Protein AF-A0A3B8Z2N2-F1 (afdb_monomer)

Structure (mmCIF, N/CA/C/O backbone):
data_AF-A0A3B8Z2N2-F1
#
_entry.id   AF-A0A3B8Z2N2-F1
#
loop_
_atom_site.group_PDB
_atom_site.id
_atom_site.type_symbol
_atom_site.label_atom_id
_atom_site.label_alt_id
_atom_site.label_comp_id
_atom_site.label_asym_id
_atom_site.label_entity_id
_atom_site.label_seq_id
_atom_site.pdbx_PDB_ins_code
_atom_site.Cartn_x
_atom_site.Cartn_y
_atom_site.Cartn_z
_atom_site.occupancy
_atom_site.B_iso_or_equiv
_atom_site.auth_seq_id
_atom_site.auth_comp_id
_atom_site.auth_asym_id
_atom_site.auth_atom_id
_atom_site.pdbx_PDB_model_num
ATOM 1 N N . THR A 1 1 ? 10.772 5.087 9.149 1.00 81.88 1 THR A N 1
ATOM 2 C CA . THR A 1 1 ? 10.624 3.697 9.668 1.00 81.88 1 THR A CA 1
ATOM 3 C C . THR A 1 1 ? 9.325 3.070 9.164 1.00 81.88 1 THR A C 1
ATOM 5 O O . THR A 1 1 ? 8.624 3.716 8.403 1.00 81.88 1 THR A O 1
ATOM 8 N N . ILE A 1 2 ? 8.978 1.823 9.531 1.00 88.50 2 ILE A N 1
ATOM 9 C CA . ILE A 1 2 ? 7.782 1.105 9.017 1.00 88.50 2 ILE A CA 1
ATOM 10 C C . ILE A 1 2 ? 6.471 1.921 9.092 1.00 88.50 2 ILE A C 1
ATOM 12 O O . ILE A 1 2 ? 5.615 1.781 8.226 1.00 88.50 2 ILE A O 1
ATOM 16 N N . MET A 1 3 ? 6.354 2.826 10.071 1.00 90.25 3 MET A N 1
ATOM 17 C CA . MET A 1 3 ? 5.232 3.763 10.2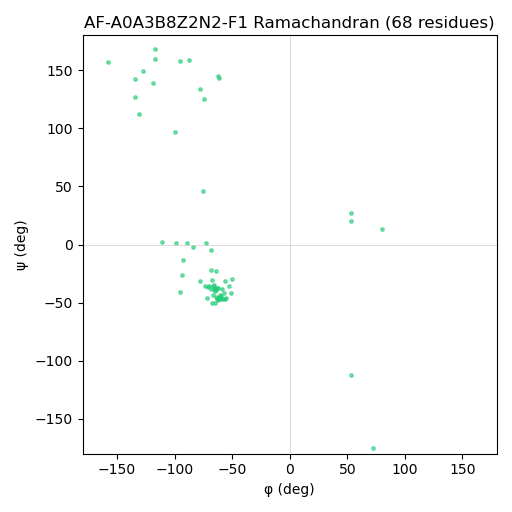15 1.00 90.25 3 MET A CA 1
ATOM 18 C C . MET A 1 3 ? 5.111 4.770 9.068 1.00 90.25 3 MET A C 1
ATOM 20 O O . MET A 1 3 ? 4.002 5.043 8.625 1.00 90.25 3 MET A O 1
ATOM 24 N N . GLU A 1 4 ? 6.231 5.289 8.561 1.00 91.62 4 GLU A N 1
ATOM 25 C CA . GLU A 1 4 ? 6.249 6.207 7.409 1.00 91.62 4 GLU A CA 1
ATOM 26 C C . GLU A 1 4 ? 5.789 5.484 6.140 1.00 91.62 4 GLU A C 1
ATOM 28 O O . GLU A 1 4 ? 5.080 6.046 5.317 1.00 91.62 4 GLU A O 1
ATOM 33 N N . LEU A 1 5 ? 6.143 4.203 6.000 1.00 93.69 5 LEU A N 1
ATOM 34 C CA . LEU A 1 5 ? 5.696 3.377 4.878 1.00 93.69 5 LEU A CA 1
ATOM 35 C C . LEU A 1 5 ? 4.201 3.054 4.978 1.00 93.69 5 LEU A C 1
ATOM 37 O O . LEU A 1 5 ? 3.519 2.993 3.956 1.00 93.69 5 LEU A O 1
ATOM 41 N N . ALA A 1 6 ? 3.681 2.862 6.193 1.00 93.56 6 ALA A N 1
ATOM 42 C CA . ALA A 1 6 ? 2.249 2.701 6.415 1.00 93.56 6 ALA A CA 1
ATOM 43 C C . ALA A 1 6 ? 1.486 3.995 6.091 1.00 93.56 6 ALA A C 1
ATOM 45 O O . ALA A 1 6 ? 0.476 3.947 5.400 1.00 93.56 6 ALA A O 1
ATOM 46 N N . GLU A 1 7 ? 2.007 5.148 6.513 1.00 94.19 7 GLU A N 1
ATOM 47 C CA . GLU A 1 7 ? 1.462 6.463 6.162 1.00 94.19 7 GLU A CA 1
ATOM 48 C C . GLU A 1 7 ? 1.451 6.712 4.654 1.00 94.19 7 GLU A C 1
ATOM 50 O O . GLU A 1 7 ? 0.422 7.088 4.102 1.00 94.19 7 GLU A O 1
ATOM 55 N N . LEU A 1 8 ? 2.561 6.421 3.977 1.00 94.12 8 LEU A N 1
ATOM 56 C CA . LEU A 1 8 ? 2.648 6.508 2.524 1.00 94.12 8 LEU A CA 1
ATOM 57 C C . LEU A 1 8 ? 1.615 5.607 1.8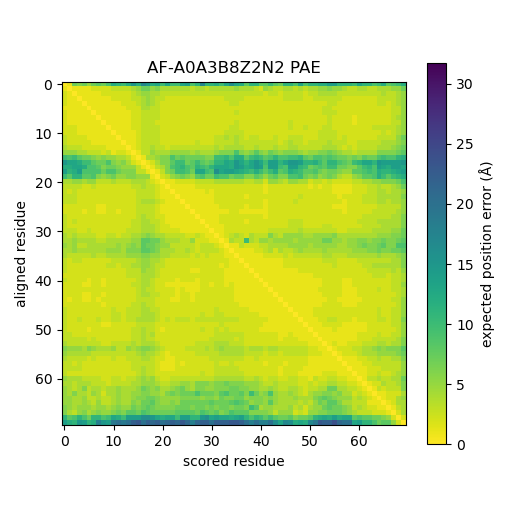36 1.00 94.12 8 LEU A C 1
ATOM 59 O O . LEU A 1 8 ? 1.047 5.975 0.816 1.00 94.12 8 LEU A O 1
ATOM 63 N N . THR A 1 9 ? 1.368 4.417 2.388 1.00 94.00 9 THR A N 1
ATOM 64 C CA . THR A 1 9 ? 0.382 3.476 1.839 1.00 94.00 9 THR A CA 1
ATOM 65 C C . THR A 1 9 ? -1.038 4.037 1.912 1.00 94.00 9 THR A C 1
ATOM 67 O O . THR A 1 9 ? -1.805 3.854 0.970 1.00 94.00 9 THR A O 1
ATOM 70 N N . GLU A 1 10 ? -1.389 4.717 3.008 1.00 92.94 10 GLU A N 1
ATOM 71 C CA . GLU A 1 10 ? -2.684 5.396 3.150 1.00 92.94 10 GLU A CA 1
ATOM 72 C C . GLU A 1 10 ? -2.818 6.535 2.142 1.00 92.94 10 GLU A C 1
ATOM 74 O O . GLU A 1 10 ? -3.779 6.546 1.380 1.00 92.94 10 GLU A O 1
ATOM 79 N N . GLN A 1 11 ? -1.818 7.420 2.067 1.00 92.50 11 GLN A N 1
ATOM 80 C CA . GLN A 1 11 ? -1.804 8.537 1.112 1.00 92.50 11 GLN A CA 1
ATOM 81 C C . GLN A 1 11 ? -1.980 8.042 -0.323 1.00 92.50 11 GLN A C 1
ATOM 83 O O . GLN A 1 11 ? -2.813 8.533 -1.075 1.00 92.50 11 GLN A O 1
ATOM 88 N N . LEU A 1 12 ? -1.249 6.989 -0.682 1.00 92.06 12 LEU A N 1
ATOM 89 C CA . LEU A 1 12 ? -1.307 6.430 -2.020 1.00 92.06 12 LEU A CA 1
ATOM 90 C C . LEU A 1 12 ? -2.669 5.782 -2.313 1.00 92.06 12 LEU A C 1
ATOM 92 O O . LEU A 1 12 ? -3.113 5.788 -3.457 1.00 92.06 12 LEU A O 1
ATOM 96 N N . ALA A 1 13 ? -3.361 5.245 -1.308 1.00 90.56 13 ALA A N 1
ATOM 97 C CA . ALA A 1 13 ? -4.729 4.763 -1.471 1.00 90.56 13 ALA A CA 1
ATOM 98 C C . ALA A 1 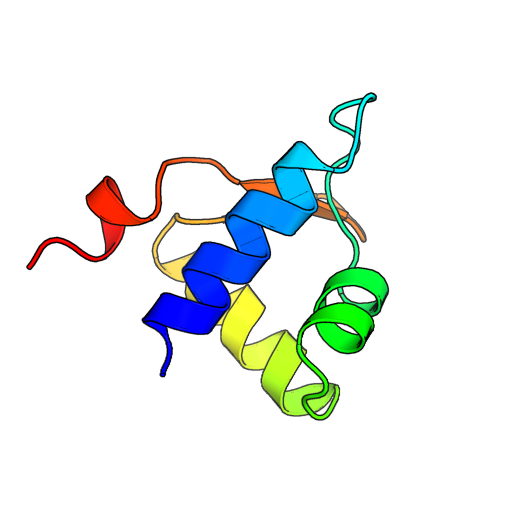13 ? -5.751 5.910 -1.597 1.00 90.56 13 ALA A C 1
ATOM 100 O O . ALA A 1 13 ? -6.700 5.776 -2.369 1.00 90.56 13 ALA A O 1
ATOM 101 N N . GLU A 1 14 ? -5.552 7.023 -0.886 1.00 89.12 14 GLU A N 1
ATOM 102 C CA . GLU A 1 14 ? -6.404 8.222 -0.938 1.00 89.12 14 GLU A CA 1
ATOM 103 C C . GLU A 1 14 ? -6.266 8.992 -2.260 1.00 89.12 14 GLU A C 1
ATOM 105 O O . GLU A 1 14 ? -7.264 9.460 -2.807 1.00 89.12 14 GLU A O 1
ATOM 110 N N . ASP A 1 15 ? -5.057 9.044 -2.825 1.00 85.62 15 ASP A N 1
ATOM 111 C CA . ASP A 1 15 ? -4.756 9.714 -4.098 1.00 85.62 15 ASP A CA 1
ATOM 112 C C . ASP A 1 15 ? -5.386 9.021 -5.325 1.00 85.62 15 ASP A C 1
ATOM 114 O O . ASP A 1 15 ? -5.304 9.530 -6.446 1.00 85.62 15 ASP A O 1
ATOM 118 N N . ASN A 1 16 ? -6.032 7.862 -5.145 1.00 79.88 16 ASN A N 1
ATOM 119 C CA . ASN A 1 16 ? -6.726 7.133 -6.206 1.00 79.88 16 ASN A CA 1
ATOM 120 C C . ASN A 1 16 ? -8.249 7.392 -6.156 1.00 79.88 16 ASN A C 1
ATOM 122 O O . ASN A 1 16 ? -8.970 6.686 -5.444 1.00 79.88 16 ASN A O 1
ATOM 126 N N . PRO A 1 17 ? -8.789 8.334 -6.961 1.00 69.00 17 PRO A N 1
ATOM 127 C CA . PRO A 1 17 ? -10.195 8.752 -6.889 1.00 69.00 17 PRO A CA 1
ATOM 128 C C . PRO A 1 17 ? -11.199 7.641 -7.230 1.00 69.00 17 PRO A C 1
ATOM 130 O O . PRO A 1 17 ? -12.345 7.694 -6.792 1.00 69.00 17 PRO A O 1
ATOM 133 N N . ASN A 1 18 ? -10.775 6.617 -7.976 1.00 77.38 18 ASN A N 1
ATOM 134 C CA . ASN A 1 18 ? -11.626 5.490 -8.364 1.00 77.38 18 ASN A CA 1
ATOM 135 C C . ASN A 1 18 ? -11.606 4.328 -7.355 1.00 77.38 18 ASN A C 1
ATOM 137 O O . ASN A 1 18 ? -12.231 3.302 -7.606 1.00 77.38 18 ASN A O 1
ATOM 141 N N . GLN A 1 19 ? -10.866 4.449 -6.244 1.00 74.38 19 GLN A N 1
ATOM 142 C CA . GLN A 1 19 ? -10.665 3.366 -5.271 1.00 74.38 19 GLN A CA 1
ATOM 143 C C . GLN A 1 19 ? -10.149 2.057 -5.898 1.00 74.38 19 GLN A C 1
ATOM 145 O O . GLN A 1 19 ? -10.377 0.980 -5.357 1.00 74.38 19 GLN A O 1
ATOM 150 N N . GLU A 1 20 ? -9.427 2.125 -7.021 1.00 83.19 20 GLU A N 1
ATOM 151 C CA . GLU A 1 20 ? -8.934 0.952 -7.769 1.00 83.19 20 GLU A CA 1
ATOM 152 C C . GLU A 1 20 ? -7.772 0.219 -7.069 1.00 83.19 20 GLU A C 1
ATOM 154 O O . GLU A 1 20 ? -7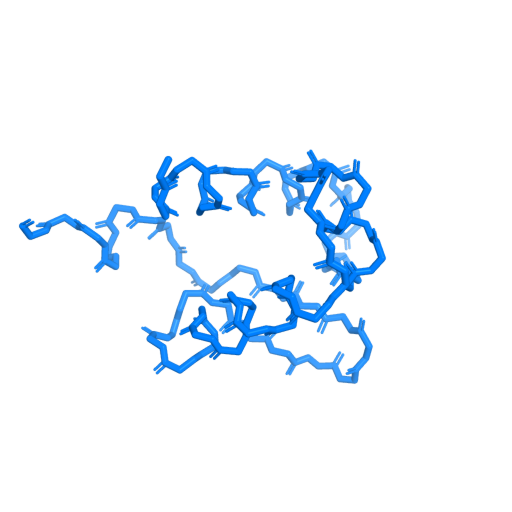.284 -0.801 -7.555 1.00 83.19 20 GLU A O 1
ATOM 159 N N . GLY A 1 21 ? -7.366 0.690 -5.888 1.00 89.50 21 GLY A N 1
ATOM 160 C CA . GLY A 1 21 ? -6.200 0.191 -5.176 1.00 89.50 21 GLY A CA 1
ATOM 161 C C . GLY A 1 21 ? -4.906 0.626 -5.859 1.00 89.50 21 GLY A C 1
ATOM 162 O O . GLY A 1 21 ? -4.902 1.392 -6.819 1.00 89.50 21 GLY A O 1
ATOM 163 N N . PHE A 1 22 ? -3.781 0.143 -5.345 1.00 94.25 22 PHE A N 1
ATOM 164 C CA . PHE A 1 22 ? -2.470 0.529 -5.846 1.00 94.25 22 PHE A CA 1
ATOM 165 C C . PHE A 1 22 ? -1.587 -0.654 -6.205 1.00 94.25 22 PHE A C 1
ATOM 167 O O . PHE A 1 22 ? -1.647 -1.726 -5.604 1.00 94.25 22 PHE A O 1
ATOM 174 N N . SER A 1 23 ? -0.721 -0.448 -7.188 1.00 94.50 23 SER A N 1
ATOM 175 C CA . SER A 1 23 ? 0.261 -1.436 -7.615 1.00 94.50 23 SER A CA 1
ATOM 176 C C . SER A 1 23 ? 1.556 -1.350 -6.806 1.00 94.50 23 SER A C 1
ATOM 178 O O . SER A 1 23 ? 1.933 -0.309 -6.267 1.00 94.50 23 SER A O 1
ATOM 180 N N . VAL A 1 24 ? 2.318 -2.447 -6.810 1.00 94.06 24 VAL A N 1
ATOM 181 C CA . VAL A 1 24 ? 3.689 -2.476 -6.266 1.00 94.06 24 VAL A CA 1
ATOM 182 C C . VAL A 1 24 ? 4.581 -1.417 -6.931 1.00 94.06 24 VAL A C 1
ATOM 184 O O . VAL A 1 24 ? 5.490 -0.894 -6.294 1.00 94.06 24 VAL A O 1
ATOM 187 N N . ILE A 1 25 ? 4.325 -1.096 -8.204 1.00 93.75 25 ILE A N 1
ATOM 188 C CA . ILE A 1 25 ? 5.075 -0.086 -8.962 1.00 93.75 25 ILE A CA 1
ATOM 189 C C . ILE A 1 25 ? 4.813 1.306 -8.386 1.00 93.75 25 ILE A C 1
ATOM 191 O O . ILE A 1 25 ? 5.770 1.994 -8.049 1.00 93.75 25 ILE A O 1
ATOM 195 N N . GLN A 1 26 ? 3.544 1.678 -8.195 1.00 94.00 26 GLN A N 1
ATOM 196 C CA . GLN A 1 26 ? 3.183 2.965 -7.591 1.00 94.00 26 GLN A CA 1
ATOM 197 C C . GLN A 1 26 ? 3.766 3.098 -6.181 1.00 94.00 26 GLN A C 1
ATOM 199 O O . GLN A 1 26 ? 4.374 4.114 -5.861 1.00 94.00 26 GLN A O 1
ATOM 204 N N . PHE A 1 27 ? 3.665 2.044 -5.363 1.00 94.94 27 PHE A N 1
ATOM 205 C CA . PHE A 1 27 ? 4.252 2.053 -4.024 1.00 94.94 27 PHE A CA 1
ATOM 206 C C . PHE A 1 27 ? 5.771 2.245 -4.053 1.00 94.94 27 PHE A C 1
ATOM 208 O O . PHE A 1 27 ? 6.305 3.049 -3.294 1.00 94.94 27 PHE A O 1
ATOM 215 N N 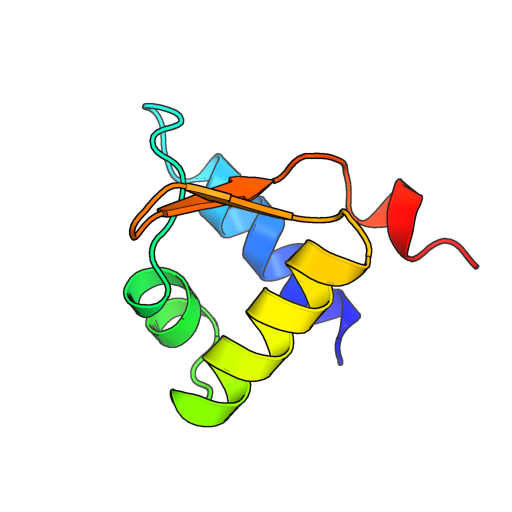. ARG A 1 28 ? 6.485 1.540 -4.938 1.00 94.75 28 ARG A N 1
ATOM 216 C CA . ARG A 1 28 ? 7.933 1.709 -5.133 1.00 94.75 28 ARG A CA 1
ATOM 217 C C . ARG A 1 28 ? 8.282 3.141 -5.524 1.00 94.75 28 ARG A C 1
ATOM 219 O O . ARG A 1 28 ? 9.212 3.709 -4.963 1.00 94.75 28 ARG A O 1
ATOM 226 N N . ASP A 1 29 ? 7.554 3.700 -6.483 1.00 94.12 29 ASP A N 1
ATOM 227 C CA . ASP A 1 29 ? 7.845 5.030 -7.016 1.00 94.12 29 ASP A CA 1
ATOM 228 C C . ASP A 1 29 ? 7.640 6.115 -5.958 1.00 94.12 29 ASP A C 1
ATOM 230 O O . ASP A 1 29 ? 8.440 7.042 -5.889 1.00 94.12 29 ASP A O 1
ATOM 234 N N . ALA A 1 30 ? 6.650 5.943 -5.079 1.00 93.25 30 ALA A N 1
ATOM 235 C CA . ALA A 1 30 ? 6.392 6.851 -3.966 1.00 93.25 30 ALA A CA 1
ATOM 236 C C . ALA A 1 30 ? 7.346 6.652 -2.771 1.00 93.25 30 ALA A C 1
ATOM 238 O O . ALA A 1 30 ? 7.658 7.598 -2.056 1.00 93.25 30 ALA A O 1
ATOM 239 N N . SER A 1 31 ? 7.813 5.421 -2.532 1.00 92.44 31 SER A N 1
ATOM 240 C CA . SER A 1 31 ? 8.663 5.086 -1.376 1.00 92.44 31 SER A CA 1
ATOM 241 C C . SER A 1 31 ? 10.164 5.175 -1.662 1.00 92.44 31 SER A C 1
ATOM 243 O O . SER A 1 31 ? 10.965 5.132 -0.729 1.00 92.44 31 SER A O 1
ATOM 245 N N . HIS A 1 32 ? 10.558 5.265 -2.937 1.00 90.75 32 HIS A N 1
ATOM 246 C CA . HIS A 1 32 ? 11.947 5.304 -3.415 1.00 90.75 32 HIS A CA 1
ATOM 247 C C . HIS A 1 32 ? 12.843 4.153 -2.917 1.00 90.75 32 HIS A C 1
ATOM 249 O O . HIS A 1 32 ? 14.072 4.241 -2.961 1.00 90.75 32 HIS A O 1
ATOM 255 N N . ILE A 1 33 ? 12.247 3.045 -2.474 1.00 90.69 33 ILE A N 1
ATOM 256 C CA . ILE A 1 33 ? 12.962 1.843 -2.034 1.00 90.69 33 ILE A CA 1
ATOM 257 C C . ILE A 1 33 ? 13.088 0.815 -3.163 1.00 90.69 33 ILE A C 1
ATOM 259 O O . ILE A 1 33 ? 12.331 0.792 -4.135 1.00 90.69 33 ILE A O 1
ATOM 263 N N . GLY A 1 34 ? 14.081 -0.066 -3.033 1.00 91.44 34 GLY A N 1
ATOM 264 C CA . GLY A 1 34 ? 14.309 -1.143 -3.991 1.00 91.44 34 GLY A CA 1
ATOM 265 C C . GLY A 1 34 ? 13.119 -2.104 -4.072 1.00 91.44 34 GLY A C 1
ATOM 266 O O . GLY A 1 34 ? 12.509 -2.447 -3.061 1.00 91.44 34 GLY A O 1
ATOM 267 N N . ARG A 1 35 ? 12.828 -2.600 -5.282 1.00 88.56 35 ARG A N 1
ATOM 268 C CA . ARG A 1 35 ? 11.661 -3.454 -5.576 1.00 88.56 35 ARG A CA 1
ATOM 269 C C . ARG A 1 35 ? 11.510 -4.651 -4.629 1.00 88.56 35 ARG A C 1
ATOM 271 O O . ARG A 1 35 ? 10.390 -4.955 -4.237 1.00 88.56 35 ARG A O 1
ATOM 278 N N . ASN A 1 36 ? 12.606 -5.324 -4.279 1.00 93.44 36 ASN A N 1
ATOM 279 C CA . ASN A 1 36 ? 12.555 -6.493 -3.394 1.00 93.44 36 ASN A CA 1
ATOM 280 C C . ASN A 1 36 ? 12.052 -6.104 -2.001 1.00 93.44 36 ASN A C 1
ATOM 282 O O . ASN A 1 36 ? 11.137 -6.733 -1.482 1.00 93.44 36 ASN A O 1
ATOM 286 N N . LEU A 1 37 ? 12.572 -4.999 -1.458 1.00 93.44 37 LEU A N 1
ATOM 287 C CA . LEU A 1 37 ? 12.146 -4.479 -0.165 1.00 93.44 37 LEU A CA 1
ATOM 288 C C . LEU A 1 37 ? 10.683 -4.009 -0.202 1.00 93.44 37 LEU A C 1
ATOM 290 O O . LEU A 1 37 ? 9.943 -4.268 0.741 1.00 93.44 37 LEU A O 1
ATOM 294 N N . CYS A 1 38 ? 10.228 -3.390 -1.303 1.00 94.31 38 CYS A N 1
ATOM 295 C CA . CYS A 1 38 ? 8.810 -3.044 -1.467 1.00 94.31 38 CYS A CA 1
ATOM 296 C C . CYS A 1 38 ? 7.911 -4.270 -1.337 1.00 94.31 38 CYS A C 1
ATOM 298 O O . CYS A 1 38 ? 6.889 -4.212 -0.661 1.00 94.31 38 CYS A O 1
ATOM 300 N N . ILE A 1 39 ? 8.270 -5.363 -2.015 1.00 94.44 39 ILE A N 1
ATOM 301 C CA . ILE A 1 39 ? 7.471 -6.589 -2.010 1.00 94.44 39 ILE A CA 1
ATOM 302 C C . ILE A 1 39 ? 7.387 -7.141 -0.587 1.00 94.44 39 ILE A C 1
ATOM 304 O O . ILE A 1 39 ? 6.280 -7.384 -0.117 1.00 94.44 39 ILE A O 1
ATOM 308 N N . GLU A 1 40 ? 8.512 -7.239 0.121 1.00 95.75 40 GLU A N 1
ATOM 309 C CA . GLU A 1 40 ? 8.543 -7.735 1.502 1.00 95.75 40 GLU A CA 1
ATOM 310 C C . GLU A 1 40 ? 7.705 -6.876 2.460 1.00 95.75 40 GLU A C 1
ATOM 312 O O . GLU A 1 40 ? 6.939 -7.409 3.265 1.00 95.75 40 GLU A O 1
ATOM 317 N N . ILE A 1 41 ? 7.794 -5.545 2.358 1.00 95.44 41 ILE A N 1
ATOM 318 C CA . ILE A 1 41 ? 6.990 -4.621 3.174 1.00 95.44 41 ILE A CA 1
ATOM 319 C C . ILE A 1 41 ? 5.500 -4.800 2.885 1.00 95.44 41 ILE A C 1
ATOM 321 O O . ILE A 1 41 ? 4.685 -4.874 3.803 1.00 95.44 41 ILE A O 1
ATOM 325 N N . LEU A 1 42 ? 5.131 -4.882 1.610 1.00 95.88 42 LEU A N 1
ATOM 326 C CA . LEU A 1 42 ? 3.739 -5.033 1.216 1.00 95.88 42 LEU A CA 1
ATOM 327 C C . LEU A 1 42 ? 3.185 -6.408 1.624 1.00 95.88 42 LEU A C 1
ATOM 329 O O . LEU A 1 42 ? 2.042 -6.503 2.068 1.00 95.88 42 LEU A O 1
ATOM 333 N N . GLU A 1 43 ? 3.971 -7.477 1.532 1.00 96.19 43 GLU A N 1
ATOM 334 C CA . GLU A 1 43 ? 3.597 -8.799 2.050 1.00 96.19 43 GLU A CA 1
ATOM 335 C C . GLU A 1 43 ? 3.456 -8.796 3.574 1.00 96.19 43 GLU A C 1
ATOM 337 O O . GLU A 1 43 ? 2.531 -9.405 4.116 1.00 96.19 43 GLU A O 1
ATOM 342 N N . TYR A 1 44 ? 4.316 -8.059 4.279 1.00 96.00 44 TYR A N 1
ATOM 343 C CA . TYR A 1 44 ? 4.158 -7.826 5.709 1.00 96.00 44 TYR A CA 1
ATOM 344 C C . TYR A 1 44 ? 2.837 -7.107 6.021 1.00 96.00 44 TYR A C 1
ATOM 346 O O . TYR A 1 44 ? 2.106 -7.548 6.910 1.00 96.00 44 TYR A O 1
ATOM 354 N N . PHE A 1 45 ? 2.491 -6.065 5.263 1.00 96.25 45 PHE A N 1
ATOM 355 C CA . PHE A 1 45 ? 1.227 -5.342 5.407 1.00 96.25 45 PHE A CA 1
ATOM 356 C C . PHE A 1 45 ? -0.007 -6.209 5.129 1.00 96.25 45 PHE A C 1
ATOM 358 O O . PHE A 1 45 ? -0.989 -6.098 5.864 1.00 96.25 45 PHE A O 1
ATOM 365 N N . ASP A 1 46 ? 0.049 -7.123 4.156 1.00 96.00 46 ASP A N 1
ATOM 366 C CA . ASP A 1 46 ? -1.026 -8.106 3.964 1.00 96.00 46 ASP A CA 1
ATOM 367 C C . ASP A 1 46 ? -1.158 -9.016 5.184 1.00 96.00 46 ASP A C 1
ATOM 369 O O . ASP A 1 46 ? -2.257 -9.263 5.681 1.00 96.00 46 ASP A O 1
ATOM 373 N N . ARG A 1 47 ? -0.022 -9.528 5.675 1.00 95.69 47 ARG A N 1
ATOM 374 C CA . ARG A 1 47 ? 0.018 -10.527 6.747 1.00 95.69 47 ARG A CA 1
ATOM 375 C C . ARG A 1 47 ? -0.551 -9.997 8.057 1.00 95.69 47 ARG A C 1
ATOM 377 O O . ARG A 1 47 ? -1.201 -10.745 8.780 1.00 95.69 47 ARG A O 1
ATOM 384 N N . ILE A 1 48 ? -0.302 -8.728 8.369 1.00 94.31 48 ILE A N 1
ATOM 385 C CA . ILE A 1 48 ? -0.846 -8.072 9.567 1.00 94.31 48 ILE A CA 1
ATOM 386 C C . ILE A 1 48 ? -2.269 -7.533 9.354 1.00 94.31 48 ILE A C 1
ATOM 388 O O . ILE A 1 48 ? -2.861 -7.004 10.287 1.00 94.31 48 ILE A O 1
ATOM 392 N N . GLY A 1 49 ? -2.824 -7.663 8.144 1.00 94.31 49 GLY A N 1
ATOM 393 C CA . GLY A 1 49 ? -4.178 -7.224 7.811 1.00 94.31 49 GLY A CA 1
ATOM 394 C C . GLY A 1 49 ? -4.319 -5.726 7.532 1.00 94.31 49 GLY A C 1
ATOM 395 O O . GLY A 1 49 ? -5.446 -5.237 7.477 1.00 94.31 49 GLY A O 1
ATOM 396 N N . PHE A 1 50 ? -3.210 -5.008 7.339 1.00 95.88 50 PHE A N 1
ATOM 397 C CA . PHE A 1 50 ? -3.221 -3.589 6.982 1.00 95.88 50 PHE A CA 1
ATOM 398 C C . PHE A 1 50 ? -3.676 -3.382 5.532 1.00 95.88 50 PHE A C 1
ATOM 400 O O . PHE A 1 50 ? 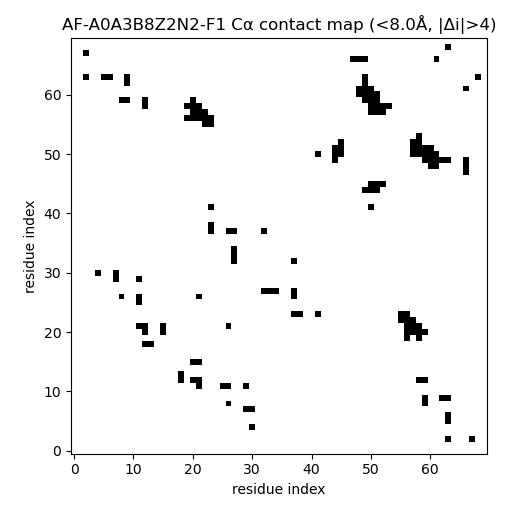-4.565 -2.573 5.257 1.00 95.88 50 PHE A O 1
ATOM 407 N N . THR A 1 51 ? -3.128 -4.174 4.609 1.00 96.25 51 THR A N 1
ATOM 408 C CA . THR A 1 51 ? -3.524 -4.180 3.198 1.00 96.25 51 THR A CA 1
ATOM 409 C C . THR A 1 51 ? -4.111 -5.527 2.782 1.00 96.25 51 THR A C 1
ATOM 411 O O . THR A 1 51 ? -4.080 -6.513 3.521 1.00 96.25 51 THR A O 1
ATOM 414 N N . ARG A 1 52 ? -4.729 -5.562 1.601 1.00 95.69 52 ARG A N 1
ATOM 415 C CA . ARG A 1 52 ? -5.139 -6.791 0.923 1.00 95.69 52 ARG A CA 1
ATOM 416 C C . ARG A 1 52 ? -4.757 -6.718 -0.536 1.00 95.69 52 ARG A C 1
ATOM 418 O O . ARG A 1 52 ? -5.165 -5.789 -1.226 1.00 95.69 52 ARG A O 1
ATOM 425 N N . ARG A 1 53 ? -4.050 -7.735 -1.011 1.00 96.12 53 ARG A N 1
ATOM 426 C CA . ARG A 1 53 ? -3.781 -7.934 -2.432 1.00 96.12 53 ARG A CA 1
ATOM 427 C C . ARG A 1 53 ? -4.986 -8.529 -3.169 1.00 96.12 53 ARG A C 1
ATOM 429 O O . ARG A 1 53 ? -5.546 -9.530 -2.723 1.00 96.12 53 ARG A O 1
ATOM 436 N N . ASP A 1 54 ? -5.306 -7.952 -4.323 1.00 94.62 54 ASP A N 1
ATOM 437 C CA . ASP A 1 54 ? -6.162 -8.537 -5.357 1.00 94.62 54 ASP A CA 1
ATOM 438 C C . ASP A 1 54 ? -5.462 -8.418 -6.719 1.00 94.62 54 ASP A C 1
ATOM 440 O O . ASP A 1 54 ? -5.188 -7.322 -7.221 1.00 94.62 54 ASP A O 1
ATOM 444 N N . GLY A 1 55 ? -5.063 -9.558 -7.284 1.00 93.44 55 GLY A N 1
ATOM 445 C CA . GLY A 1 55 ? -4.239 -9.611 -8.492 1.00 93.44 55 GLY A CA 1
ATOM 446 C C . GLY A 1 55 ? -2.948 -8.781 -8.385 1.00 93.44 55 GLY A C 1
ATOM 447 O O . GLY A 1 55 ? -2.023 -9.120 -7.633 1.00 93.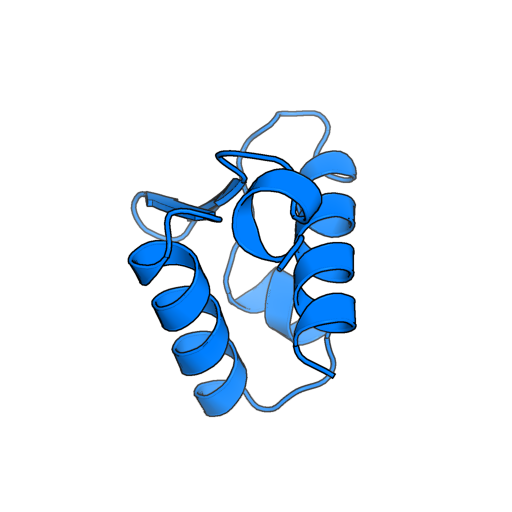44 55 GLY A O 1
ATOM 448 N N . ASN A 1 56 ? -2.885 -7.702 -9.171 1.00 92.62 56 ASN A N 1
ATOM 449 C CA . ASN A 1 56 ? -1.750 -6.771 -9.248 1.00 92.62 56 ASN A CA 1
ATOM 450 C C . ASN A 1 56 ? -1.937 -5.496 -8.411 1.00 92.62 56 ASN A C 1
ATOM 452 O O . ASN A 1 56 ? -1.054 -4.635 -8.408 1.00 92.62 56 ASN A O 1
ATOM 456 N N . THR A 1 57 ? -3.061 -5.389 -7.708 1.00 94.19 57 THR A N 1
ATOM 457 C CA . THR A 1 57 ? -3.458 -4.219 -6.921 1.00 94.19 57 THR A CA 1
ATOM 458 C C . THR A 1 57 ? -3.571 -4.562 -5.442 1.00 94.19 57 THR A C 1
ATOM 460 O O . THR A 1 57 ? -3.672 -5.732 -5.056 1.00 94.19 57 THR A O 1
ATOM 463 N N . ARG A 1 58 ? -3.505 -3.537 -4.597 1.00 95.62 58 ARG A N 1
ATOM 464 C CA . ARG A 1 58 ? -3.641 -3.629 -3.147 1.00 95.62 58 ARG A CA 1
ATOM 465 C C . ARG A 1 58 ? -4.574 -2.551 -2.632 1.00 95.62 58 ARG A C 1
ATOM 467 O O . ARG A 1 58 ? -4.528 -1.415 -3.090 1.00 95.62 58 ARG A O 1
ATOM 474 N N . TYR A 1 59 ? -5.365 -2.918 -1.636 1.00 94.88 59 TYR A N 1
ATOM 475 C CA . TYR A 1 59 ? -6.321 -2.039 -0.974 1.00 94.88 59 TYR A CA 1
ATOM 476 C C . TYR A 1 59 ? -5.959 -1.912 0.497 1.00 94.88 59 TYR A C 1
ATOM 478 O O . TYR A 1 59 ? -5.610 -2.909 1.136 1.00 94.88 59 TYR A O 1
ATOM 486 N N . VAL A 1 60 ? -6.068 -0.705 1.043 1.00 94.19 60 VAL A N 1
ATOM 487 C CA . VAL A 1 60 ? -5.975 -0.478 2.488 1.00 94.19 60 VAL A CA 1
ATOM 488 C C . VAL A 1 60 ? -7.270 -0.970 3.129 1.00 94.19 60 VAL A C 1
ATOM 490 O O . VAL A 1 60 ? -8.360 -0.593 2.705 1.00 94.19 60 VAL A O 1
ATOM 493 N N . ARG A 1 61 ? -7.167 -1.867 4.117 1.00 93.44 61 ARG A N 1
ATOM 494 C CA . ARG A 1 61 ? -8.341 -2.444 4.800 1.00 93.44 61 ARG A CA 1
ATOM 495 C C . ARG A 1 61 ? -8.734 -1.695 6.063 1.00 93.44 61 ARG A C 1
ATOM 497 O O . ARG A 1 61 ? -9.868 -1.817 6.515 1.00 93.44 61 ARG A O 1
ATOM 504 N N . THR A 1 62 ? -7.771 -1.028 6.680 1.00 91.88 62 THR A N 1
ATOM 505 C CA . THR A 1 62 ? -7.919 -0.364 7.969 1.00 91.88 62 THR A CA 1
ATOM 506 C C . THR A 1 62 ? -6.861 0.720 8.100 1.00 91.88 62 THR A C 1
ATOM 508 O O . THR A 1 62 ? -5.803 0.628 7.484 1.00 91.88 62 THR A O 1
ATOM 511 N N . GLU A 1 63 ? -7.125 1.706 8.950 1.00 87.06 63 GLU A N 1
ATOM 512 C CA . GLU A 1 63 ? -6.159 2.747 9.290 1.00 87.06 63 GLU A CA 1
ATOM 513 C C . GLU A 1 63 ? -4.911 2.158 9.963 1.00 87.06 63 GLU A C 1
ATOM 515 O O . GLU A 1 63 ? -5.004 1.231 10.780 1.00 87.06 63 GLU A O 1
ATOM 520 N N . LYS A 1 64 ? -3.747 2.759 9.692 1.00 86.94 64 LYS A N 1
ATOM 521 C CA . LYS A 1 64 ? -2.448 2.418 10.288 1.00 86.94 64 LYS A CA 1
ATOM 522 C C . LYS A 1 64 ? -2.516 2.419 11.811 1.00 86.94 64 LYS A C 1
ATOM 524 O O . LYS A 1 64 ? -1.902 1.571 12.456 1.00 86.94 64 LYS A O 1
ATOM 529 N N . LYS A 1 65 ? -3.306 3.326 12.400 1.00 86.50 65 LYS A N 1
ATOM 530 C CA . LYS A 1 65 ? -3.496 3.420 13.854 1.00 86.50 65 LYS A CA 1
ATOM 531 C C . LYS A 1 65 ? -4.007 2.099 14.424 1.00 86.50 65 LYS A C 1
ATOM 533 O O . LYS A 1 65 ? -3.464 1.639 15.412 1.00 86.50 65 LYS A O 1
ATOM 538 N N . ASN A 1 66 ? -4.944 1.428 13.759 1.00 87.50 66 ASN A N 1
ATOM 539 C CA . ASN A 1 66 ? -5.516 0.172 14.255 1.00 87.50 66 ASN A CA 1
ATOM 540 C C . ASN A 1 66 ? -4.521 -0.999 14.244 1.00 87.50 66 ASN A C 1
ATOM 542 O O . ASN A 1 66 ? -4.713 -1.977 14.960 1.00 87.50 66 ASN A O 1
ATOM 546 N N . ILE A 1 67 ? -3.473 -0.913 13.423 1.00 88.44 67 ILE A N 1
ATOM 547 C CA . ILE A 1 67 ? -2.461 -1.964 13.275 1.00 88.44 67 ILE A CA 1
ATOM 548 C C . ILE A 1 67 ? -1.248 -1.701 14.166 1.00 88.44 67 ILE A C 1
ATOM 550 O O . ILE A 1 67 ? -0.704 -2.628 14.766 1.00 88.44 67 ILE A O 1
ATOM 554 N N . PHE A 1 68 ? -0.818 -0.444 14.249 1.00 81.69 68 PHE A N 1
ATOM 555 C CA . PHE A 1 68 ? 0.468 -0.077 14.832 1.00 81.69 68 PHE A CA 1
ATOM 556 C C . PHE A 1 68 ? 0.370 0.689 16.163 1.00 81.69 68 PHE A C 1
ATOM 558 O O . PHE A 1 68 ? 1.406 1.052 16.708 1.00 81.69 68 PHE A O 1
ATOM 565 N N . SER A 1 69 ? -0.824 0.939 16.720 1.00 74.25 69 SER A N 1
ATOM 566 C CA . SER A 1 69 ? -0.995 1.664 17.996 1.00 74.25 69 SER A CA 1
ATOM 567 C C . SER A 1 69 ? -0.652 0.843 19.252 1.00 74.25 69 SER A C 1
ATOM 569 O O . SER A 1 6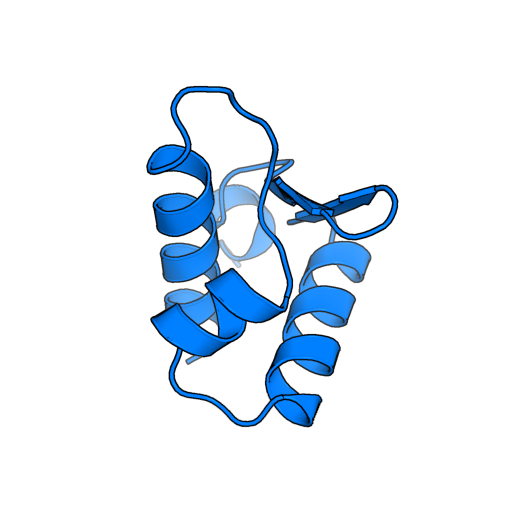9 ? -1.429 0.841 20.210 1.00 74.25 69 SER A O 1
ATOM 571 N N . ARG A 1 70 ? 0.476 0.130 19.271 1.00 57.34 70 ARG A N 1
ATOM 572 C CA . ARG A 1 70 ? 0.944 -0.585 20.466 1.00 57.34 70 ARG A CA 1
ATOM 573 C C . ARG A 1 70 ? 2.202 0.030 21.050 1.00 57.34 70 ARG A C 1
ATOM 575 O O . ARG A 1 70 ? 3.106 0.365 20.257 1.00 57.34 70 ARG A O 1
#

Radius of gyration: 10.95 Å; Cα contacts (8 Å, |Δi|>4): 79; chains: 1; bounding box: 26×20×30 Å

Foldseek 3Di:
DLLVLLVLLVVLCVVDPVSPADALVSSCVSVVDDSVVSVVSVVVCVVLPQWDDDPRGIHGPDHPCVRPVD

Sequence (70 aa):
TIMELAELTEQLAEDNPNQEGFSVIQFRDASHIGRNLCIEILEYFDRIGFTRRDGNTRYVRTEKKNIFSR

Mean predicted aligned error: 3.58 Å

Nearest PDB structures (foldseek):
  2uwm-assembly1_A  TM=9.486E-01  e=2.769E-03  Neomoorella thermoacetica
  2x4h-assembly1_D  TM=7.970E-01  e=5.937E-02  Saccharolobus solfataricus P2
  7oyk-assembly2_CCC  TM=7.460E-01  e=4.483E-01  Bacillus subtilis subsp. subtilis str. 168
  7clu-assembly1_B  TM=6.859E-01  e=3.236E-01  Serratia marcescens
  1xds-assembly1_A  TM=6.356E-01  e=2.661E-01  Streptomyces purpurascens

Secondary structure (DSSP, 8-state):
-HHHHHHHHHHHHHT-TT---EEHHHHHHHH---HHHHHHHHHHHHHTTSEEEETTEEEE-S-HHHHH--

pLDDT: mean 90.71, std 6.98, range [57.34, 96.25]

Solvent-accessible surface area (backbone atoms only — not comparable to full-atom values): 4160 Å² total; per-residue (Å²): 105,76,66,55,56,45,51,50,52,52,52,56,43,65,75,3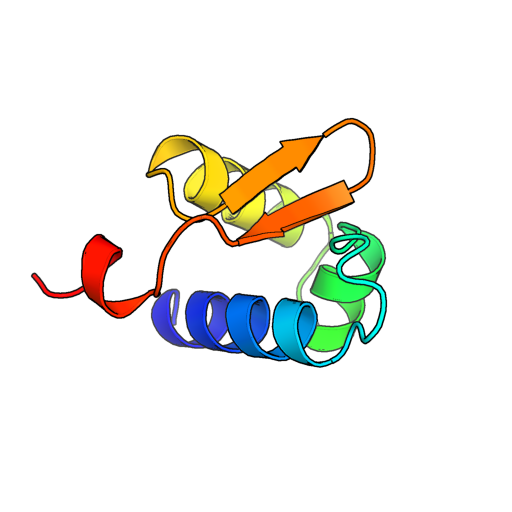7,90,82,67,73,45,42,35,70,64,59,53,27,70,76,65,75,50,58,67,69,60,45,50,54,53,51,52,49,32,36,73,72,52,39,30,43,78,54,94,73,26,33,37,78,70,53,63,59,62,84,75,63,75,121